Protein AF-A0A1V4YRC0-F1 (afdb_monomer_lite)

Radius of gyration: 14.86 Å; chains: 1; bounding box: 43×15×37 Å

pLDDT: mean 83.59, std 10.66, range [50.56, 94.25]

Foldseek 3Di:
DVVVVLVVVLCCQPPPQLVVQLVVLVVQLVVCVVVVNVVSNVVSVVSNVCSVCRSVVVVVVSVD

Sequence (64 aa):
MAYSSLTMSSLLFSHIIPPILAFIGIILIATGIMDRKNRFTILGVVLFLIAGIMPFIILPFILG

Structure (mmCIF, N/CA/C/O backbone):
data_AF-A0A1V4YRC0-F1
#
_entry.id   AF-A0A1V4YRC0-F1
#
loop_
_atom_site.group_PDB
_atom_site.id
_atom_site.type_symbol
_atom_site.label_atom_id
_atom_site.label_alt_id
_atom_site.label_comp_id
_atom_site.label_asym_id
_atom_site.label_entity_id
_atom_site.label_seq_id
_atom_site.pdbx_PDB_ins_code
_atom_site.Cartn_x
_atom_site.Cartn_y
_atom_site.Cartn_z
_atom_site.occupancy
_atom_site.B_iso_or_equiv
_atom_site.auth_seq_id
_atom_site.auth_comp_id
_atom_site.auth_asym_id
_atom_site.auth_atom_id
_atom_site.pdbx_PDB_model_num
ATOM 1 N N . MET A 1 1 ? 29.775 -3.949 -14.132 1.00 50.56 1 MET A N 1
ATOM 2 C CA . MET A 1 1 ? 29.406 -3.236 -12.885 1.00 50.56 1 MET A CA 1
ATOM 3 C C . MET A 1 1 ? 27.946 -2.753 -12.850 1.00 50.56 1 MET A C 1
ATOM 5 O O . MET A 1 1 ? 27.513 -2.351 -11.785 1.00 50.56 1 MET A O 1
ATOM 9 N N . ALA A 1 2 ? 27.157 -2.843 -13.935 1.00 55.38 2 ALA A N 1
ATOM 10 C CA . ALA A 1 2 ? 25.732 -2.457 -13.930 1.00 55.38 2 ALA A CA 1
ATOM 11 C C . ALA A 1 2 ? 24.762 -3.558 -13.433 1.00 55.38 2 ALA A C 1
ATOM 13 O O . ALA A 1 2 ? 23.645 -3.274 -13.016 1.00 55.38 2 ALA A O 1
ATOM 14 N N . TYR A 1 3 ? 25.181 -4.827 -13.451 1.00 58.88 3 TYR A N 1
ATOM 15 C CA . TYR A 1 3 ? 24.324 -5.955 -13.058 1.00 58.88 3 TYR A CA 1
ATOM 16 C C . TYR A 1 3 ? 24.071 -6.012 -11.543 1.00 58.88 3 TYR A C 1
ATOM 18 O O . TYR A 1 3 ? 23.005 -6.429 -11.108 1.00 58.88 3 TYR A O 1
ATOM 26 N N . SER A 1 4 ? 25.043 -5.561 -10.742 1.00 63.81 4 SER A N 1
ATOM 27 C CA . SER A 1 4 ? 24.969 -5.550 -9.276 1.00 63.81 4 SER A CA 1
ATOM 28 C C . SER A 1 4 ? 23.998 -4.505 -8.729 1.00 63.81 4 SER A C 1
ATOM 30 O O . SER A 1 4 ? 23.401 -4.710 -7.676 1.00 63.81 4 SER A O 1
ATOM 32 N N . SER A 1 5 ? 23.823 -3.381 -9.430 1.00 66.94 5 SER A N 1
ATOM 33 C CA . SER A 1 5 ? 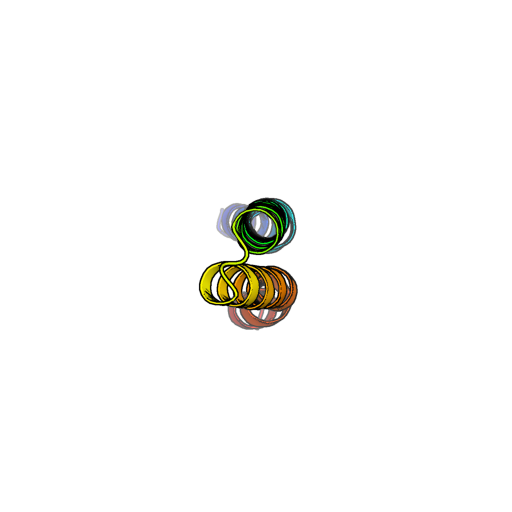22.833 -2.374 -9.044 1.00 66.94 5 SER A CA 1
ATOM 34 C C . SER A 1 5 ? 21.413 -2.858 -9.328 1.00 66.94 5 SER A C 1
ATOM 36 O O . SER A 1 5 ? 20.550 -2.689 -8.477 1.00 66.94 5 SER A O 1
ATOM 38 N N . LEU A 1 6 ? 21.183 -3.538 -10.456 1.00 72.31 6 LEU A N 1
ATOM 39 C CA . LEU A 1 6 ? 19.872 -4.097 -10.815 1.00 72.31 6 LEU A CA 1
ATOM 40 C C . LEU A 1 6 ? 19.403 -5.193 -9.847 1.00 72.31 6 LEU A C 1
ATOM 42 O O . LEU A 1 6 ? 18.244 -5.191 -9.434 1.00 72.31 6 LEU A O 1
ATOM 46 N N . THR A 1 7 ? 20.292 -6.099 -9.430 1.00 75.69 7 THR A N 1
ATOM 47 C CA . THR A 1 7 ? 19.952 -7.121 -8.426 1.00 75.69 7 THR A CA 1
ATOM 48 C C . THR A 1 7 ? 19.597 -6.497 -7.082 1.00 75.69 7 THR A C 1
ATOM 50 O O . THR A 1 7 ? 18.581 -6.876 -6.498 1.00 75.69 7 THR A O 1
ATOM 53 N N . MET A 1 8 ? 20.350 -5.489 -6.630 1.00 75.44 8 MET A N 1
ATOM 54 C CA . MET A 1 8 ? 20.010 -4.733 -5.420 1.00 75.44 8 MET A CA 1
ATOM 55 C 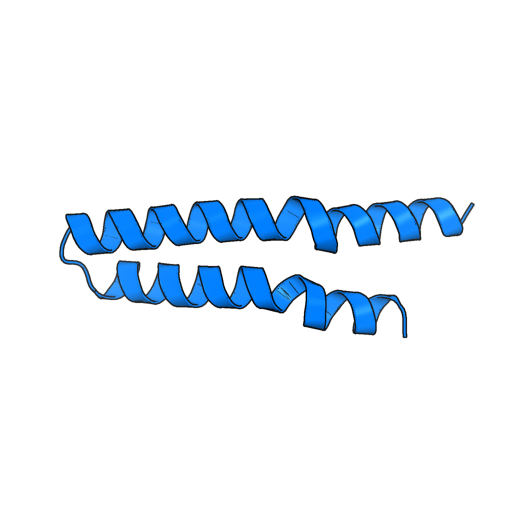C . MET A 1 8 ? 18.657 -4.022 -5.530 1.00 75.44 8 MET A C 1
ATOM 57 O O . MET A 1 8 ? 17.850 -4.105 -4.606 1.00 75.44 8 MET A O 1
ATOM 61 N N . SER A 1 9 ? 18.364 -3.380 -6.663 1.00 74.25 9 SER A N 1
ATOM 62 C CA . SER A 1 9 ? 17.063 -2.745 -6.904 1.00 74.25 9 SER A CA 1
ATOM 63 C C . SER A 1 9 ? 15.916 -3.759 -6.862 1.00 74.25 9 SER A C 1
ATOM 65 O O . SER A 1 9 ? 14.898 -3.502 -6.221 1.00 74.25 9 SER A O 1
ATOM 67 N N . SER A 1 10 ? 16.089 -4.933 -7.479 1.00 78.00 10 SER A N 1
ATOM 68 C CA . SER A 1 10 ? 15.067 -5.987 -7.475 1.00 78.00 10 SER A CA 1
ATOM 69 C C . SER A 1 10 ? 14.800 -6.538 -6.070 1.00 78.00 10 SER A C 1
ATOM 71 O O . SER A 1 10 ? 13.646 -6.730 -5.692 1.00 78.00 10 SER A O 1
ATOM 73 N N . LEU A 1 11 ? 15.849 -6.724 -5.260 1.00 80.06 11 LEU A N 1
ATOM 74 C CA . LEU A 1 11 ? 15.731 -7.219 -3.889 1.00 80.06 11 LEU A CA 1
ATOM 75 C C . LEU A 1 11 ? 15.017 -6.209 -2.993 1.00 80.06 11 LEU A C 1
ATOM 77 O O . LEU A 1 11 ? 14.124 -6.580 -2.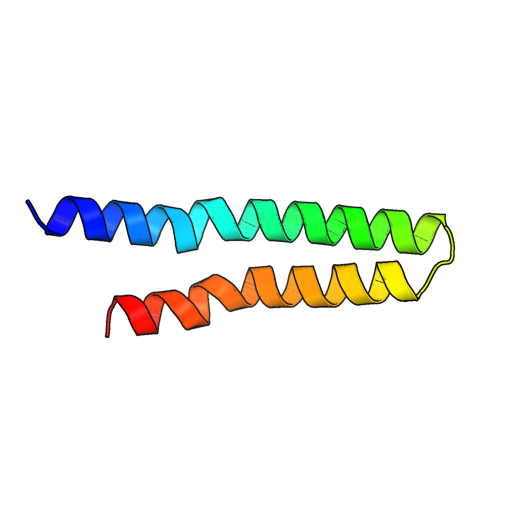230 1.00 80.06 11 LEU A O 1
ATOM 81 N N . LEU A 1 12 ? 15.358 -4.926 -3.119 1.00 80.50 12 LEU A N 1
ATOM 82 C CA . LEU A 1 12 ? 14.719 -3.865 -2.347 1.00 80.50 12 LEU A CA 1
ATOM 83 C C . LEU A 1 12 ? 13.215 -3.787 -2.636 1.00 80.50 12 LEU A C 1
ATOM 85 O O . LEU A 1 12 ? 12.415 -3.799 -1.700 1.00 80.50 12 LEU A O 1
ATOM 89 N N . PHE A 1 13 ? 12.824 -3.774 -3.911 1.00 77.56 13 PHE A N 1
ATOM 90 C CA . PHE A 1 13 ? 11.419 -3.633 -4.304 1.00 77.56 13 PHE A CA 1
ATOM 91 C C . PHE A 1 13 ? 10.597 -4.915 -4.187 1.00 77.56 13 PHE A C 1
ATOM 93 O O . PHE A 1 13 ? 9.392 -4.825 -3.980 1.00 77.56 13 PHE A O 1
ATOM 100 N N . SER A 1 14 ? 11.210 -6.093 -4.293 1.00 79.12 14 SER A N 1
ATOM 101 C CA . SER A 1 14 ? 10.481 -7.362 -4.219 1.00 79.12 14 SER A CA 1
ATOM 102 C C . SER A 1 14 ? 10.420 -7.949 -2.810 1.00 79.12 14 SER A C 1
ATOM 104 O O . SER A 1 14 ? 9.445 -8.628 -2.506 1.00 79.12 14 SER A O 1
ATOM 106 N N . HIS A 1 15 ? 11.439 -7.737 -1.970 1.00 81.12 15 HIS A N 1
ATOM 107 C CA . HIS A 1 15 ? 11.585 -8.472 -0.707 1.00 81.12 15 HIS A CA 1
ATOM 108 C C . HIS A 1 15 ? 11.665 -7.590 0.541 1.00 81.12 15 HIS A C 1
ATOM 110 O O . HIS A 1 15 ? 11.345 -8.075 1.620 1.00 81.12 15 HIS A O 1
ATOM 116 N N . ILE A 1 16 ? 12.079 -6.323 0.437 1.00 86.31 16 ILE A N 1
ATOM 117 C CA . ILE A 1 16 ? 12.299 -5.473 1.623 1.00 86.31 16 ILE A CA 1
ATOM 118 C C . ILE A 1 16 ? 11.166 -4.461 1.797 1.00 86.31 16 ILE A C 1
ATOM 120 O O . ILE A 1 16 ? 10.547 -4.399 2.858 1.00 86.31 16 ILE A O 1
ATOM 124 N N . ILE A 1 17 ? 10.858 -3.687 0.755 1.00 86.81 17 ILE A N 1
ATOM 125 C CA . ILE A 1 17 ? 9.825 -2.646 0.815 1.00 86.81 17 ILE A CA 1
ATOM 126 C C . ILE A 1 17 ? 8.420 -3.240 1.021 1.00 86.81 17 ILE A C 1
ATOM 128 O O . ILE A 1 17 ? 7.727 -2.760 1.923 1.00 86.81 17 ILE A O 1
ATOM 132 N N . PRO A 1 18 ? 7.979 -4.282 0.280 1.00 87.88 18 PRO A N 1
ATOM 133 C CA . PRO A 1 18 ? 6.604 -4.770 0.395 1.00 87.88 18 PRO A CA 1
ATOM 134 C C . PRO A 1 18 ? 6.239 -5.280 1.798 1.00 87.88 18 PRO A C 1
ATOM 136 O O . PRO A 1 18 ? 5.198 -4.864 2.307 1.00 87.88 18 PRO A O 1
ATOM 139 N N . PRO A 1 19 ? 7.069 -6.096 2.487 1.00 89.38 19 PRO A N 1
ATOM 140 C CA . PRO A 1 19 ? 6.745 -6.556 3.838 1.00 89.38 19 PRO A CA 1
ATOM 141 C C . PRO A 1 19 ? 6.678 -5.428 4.868 1.00 89.38 19 PRO A C 1
ATOM 143 O O . PRO A 1 19 ? 5.798 -5.442 5.723 1.00 89.38 19 PRO A O 1
ATOM 146 N N . ILE A 1 20 ? 7.569 -4.434 4.780 1.00 91.69 20 ILE A N 1
ATOM 147 C CA . ILE A 1 20 ? 7.566 -3.279 5.692 1.00 91.69 20 ILE A CA 1
ATOM 148 C C . ILE A 1 20 ? 6.291 -2.459 5.492 1.00 91.69 20 ILE A C 1
ATOM 150 O O . ILE A 1 20 ? 5.611 -2.107 6.456 1.00 91.69 20 ILE A O 1
ATOM 154 N N . LEU A 1 21 ? 5.936 -2.183 4.237 1.00 90.88 21 LEU A N 1
ATOM 155 C CA . LEU A 1 21 ? 4.748 -1.406 3.900 1.00 90.88 21 LEU A CA 1
ATOM 156 C C . LEU A 1 21 ? 3.461 -2.156 4.288 1.00 90.88 21 LEU A C 1
ATOM 158 O O . LEU A 1 21 ? 2.533 -1.557 4.832 1.00 90.88 21 LEU A O 1
ATOM 162 N N . ALA A 1 22 ? 3.434 -3.478 4.093 1.00 90.69 22 ALA A N 1
ATOM 163 C CA . ALA A 1 22 ? 2.349 -4.347 4.534 1.00 90.69 22 ALA A CA 1
ATOM 164 C C . ALA A 1 22 ? 2.221 -4.372 6.066 1.00 90.69 22 ALA A C 1
ATOM 166 O O . ALA A 1 22 ? 1.114 -4.271 6.592 1.00 90.69 22 ALA A O 1
ATOM 167 N N . PHE A 1 23 ? 3.340 -4.440 6.790 1.00 93.75 23 PHE A N 1
ATOM 168 C CA . PHE A 1 23 ? 3.358 -4.402 8.252 1.00 93.75 23 PHE A CA 1
ATOM 169 C C . PHE A 1 23 ? 2.794 -3.083 8.796 1.00 93.75 23 PHE A C 1
ATOM 171 O O . PHE A 1 23 ? 1.929 -3.088 9.672 1.00 93.75 23 PHE A O 1
ATOM 178 N N . ILE A 1 24 ? 3.203 -1.952 8.216 1.00 92.88 24 ILE A N 1
ATOM 179 C CA . ILE A 1 24 ? 2.659 -0.629 8.554 1.00 92.88 24 ILE A CA 1
ATOM 180 C C . ILE A 1 24 ? 1.157 -0.558 8.230 1.00 92.88 24 ILE A C 1
ATOM 182 O O . ILE A 1 24 ? 0.379 -0.037 9.030 1.00 92.88 24 ILE A O 1
ATOM 186 N N . GLY A 1 25 ? 0.732 -1.119 7.093 1.00 91.56 25 GLY A N 1
ATOM 187 C CA . GLY A 1 25 ? -0.678 -1.217 6.710 1.00 91.56 25 GLY A CA 1
ATOM 188 C C . GLY A 1 25 ? -1.511 -1.983 7.735 1.00 91.56 25 GLY A C 1
ATOM 189 O O . GLY A 1 25 ? -2.551 -1.491 8.168 1.00 91.56 25 GLY A O 1
ATOM 190 N N . ILE A 1 26 ? -1.024 -3.135 8.200 1.00 93.62 26 ILE A N 1
ATOM 191 C CA . ILE A 1 26 ? -1.690 -3.941 9.234 1.00 93.62 26 ILE A CA 1
ATOM 192 C C . ILE A 1 26 ? -1.808 -3.167 10.550 1.00 93.62 26 ILE A C 1
ATOM 194 O O . ILE A 1 26 ? -2.879 -3.170 11.156 1.00 93.62 26 ILE A O 1
ATOM 198 N N . ILE A 1 27 ? -0.754 -2.463 10.978 1.00 93.38 27 ILE A N 1
ATOM 199 C CA . ILE A 1 27 ? -0.808 -1.626 12.186 1.00 93.38 27 ILE A CA 1
ATOM 200 C C . ILE A 1 27 ? -1.871 -0.532 12.035 1.00 93.38 27 ILE A C 1
ATOM 202 O O . ILE A 1 27 ? -2.656 -0.314 12.952 1.00 93.38 27 ILE A O 1
ATOM 206 N N . LEU A 1 28 ? -1.949 0.130 10.879 1.00 91.56 28 LEU A N 1
ATOM 207 C CA . LEU A 1 28 ? -2.976 1.141 10.599 1.00 91.56 28 LEU A CA 1
ATOM 208 C C . LEU A 1 28 ? -4.396 0.566 10.628 1.00 91.56 28 LEU A C 1
ATOM 210 O O . LEU A 1 28 ? -5.301 1.208 11.166 1.00 91.56 28 LEU A O 1
ATOM 214 N N . ILE A 1 29 ? -4.590 -0.642 10.092 1.00 93.12 29 ILE A N 1
ATOM 215 C CA . ILE A 1 29 ? -5.868 -1.362 10.166 1.00 93.12 29 ILE A CA 1
ATOM 216 C C . ILE A 1 29 ? -6.227 -1.627 11.628 1.00 93.12 29 ILE A C 1
ATOM 218 O O . ILE A 1 29 ? -7.325 -1.268 12.057 1.00 93.12 29 ILE A O 1
ATOM 222 N N . ALA A 1 30 ? -5.301 -2.209 12.395 1.00 93.06 30 ALA A N 1
ATOM 223 C CA . ALA A 1 30 ? -5.506 -2.552 13.798 1.00 93.06 30 ALA A CA 1
ATOM 224 C C . ALA A 1 30 ? -5.826 -1.310 14.644 1.00 93.06 30 ALA A C 1
ATOM 226 O O . ALA A 1 30 ? -6.831 -1.291 15.354 1.00 93.06 30 ALA A O 1
ATOM 227 N N . THR A 1 31 ? -5.041 -0.243 14.497 1.00 93.44 31 THR A N 1
ATOM 228 C CA . THR A 1 31 ? -5.257 1.035 15.187 1.00 93.44 31 THR A CA 1
ATOM 229 C C . THR A 1 31 ? -6.587 1.671 14.787 1.00 93.44 31 THR A C 1
ATOM 231 O O . THR A 1 31 ? -7.333 2.130 15.646 1.00 93.44 31 THR A O 1
ATOM 234 N N . GLY A 1 32 ? -6.940 1.657 13.498 1.00 90.25 32 GLY A N 1
ATOM 235 C CA . GLY A 1 32 ? -8.213 2.201 13.024 1.00 90.25 32 GLY A CA 1
ATOM 236 C C . GLY A 1 32 ? -9.430 1.453 13.571 1.00 90.25 32 GLY A C 1
ATOM 237 O O . GLY A 1 32 ? -10.426 2.087 13.925 1.00 90.25 32 GLY A O 1
ATOM 238 N N . ILE A 1 33 ? -9.342 0.122 13.680 1.00 92.69 33 ILE A N 1
ATOM 239 C CA . ILE A 1 33 ? -10.390 -0.710 14.289 1.00 92.69 33 ILE A CA 1
ATOM 240 C C . ILE A 1 33 ? -10.489 -0.427 15.794 1.00 92.69 33 ILE A C 1
ATOM 242 O O . ILE A 1 33 ? -11.599 -0.245 16.295 1.00 92.69 33 ILE A O 1
ATOM 246 N N . MET A 1 34 ? -9.354 -0.337 16.497 1.00 93.31 34 MET A N 1
ATOM 247 C CA . MET A 1 34 ? -9.307 -0.091 17.944 1.00 93.31 34 MET A CA 1
ATOM 248 C C . MET A 1 34 ? -9.915 1.265 18.323 1.00 93.31 34 MET A C 1
ATOM 250 O O . MET A 1 34 ? -10.731 1.339 19.237 1.00 93.31 34 MET A O 1
ATOM 254 N N . ASP A 1 35 ? -9.598 2.317 17.566 1.00 91.56 35 ASP A N 1
ATOM 255 C CA . ASP A 1 35 ? -10.131 3.668 17.780 1.00 91.56 35 ASP A CA 1
ATOM 256 C C . ASP A 1 35 ? -11.526 3.888 17.161 1.00 91.56 35 ASP A C 1
ATOM 258 O O . ASP A 1 35 ? -12.039 5.011 17.163 1.00 91.56 35 ASP A O 1
ATOM 262 N N . ARG A 1 36 ? -12.154 2.850 16.580 1.00 89.19 36 ARG A N 1
ATOM 263 C CA . ARG A 1 36 ? -13.427 2.953 15.832 1.00 89.19 36 ARG A CA 1
ATOM 264 C C . ARG A 1 36 ? -13.404 4.026 14.728 1.00 89.19 36 ARG A C 1
ATOM 266 O O . ARG A 1 36 ? -14.442 4.538 14.300 1.00 89.19 36 ARG A O 1
ATOM 273 N N . LYS A 1 37 ? -12.213 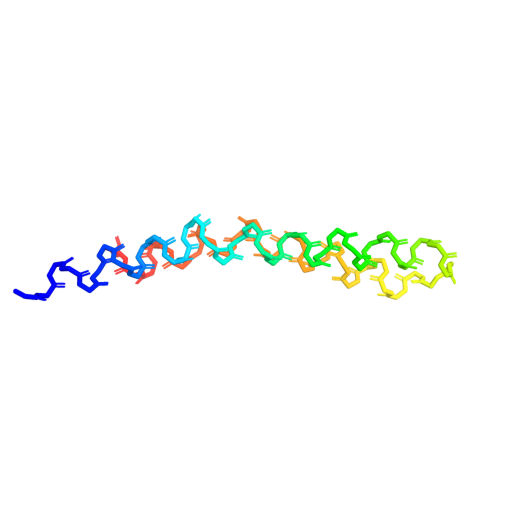4.379 14.243 1.00 89.06 37 LYS A N 1
ATOM 274 C CA . LYS A 1 37 ? -12.004 5.397 13.217 1.00 89.06 37 LYS A CA 1
ATOM 275 C C . LYS A 1 37 ? -11.846 4.726 11.862 1.00 89.06 37 LYS A C 1
ATOM 277 O O . LYS A 1 37 ? -10.735 4.508 11.379 1.00 89.06 37 LYS A O 1
ATOM 282 N N . ASN A 1 38 ? -12.981 4.542 11.191 1.00 87.75 38 ASN A N 1
ATOM 283 C CA . ASN A 1 38 ? -13.064 3.918 9.866 1.00 87.75 3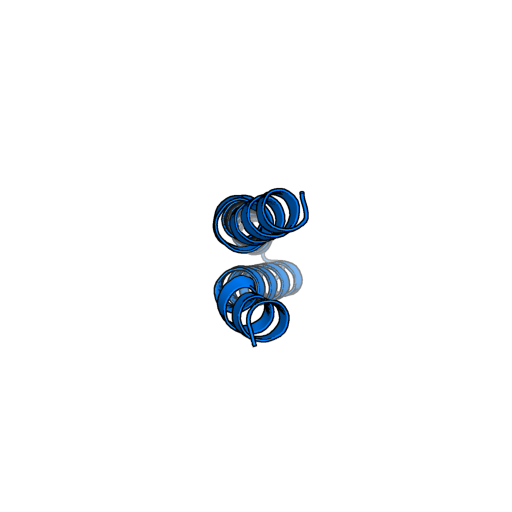8 ASN A CA 1
ATOM 284 C C . ASN A 1 38 ? -12.105 4.536 8.832 1.00 87.75 38 ASN A C 1
ATOM 286 O O . ASN A 1 38 ? -11.624 3.837 7.948 1.00 87.75 38 ASN A O 1
ATOM 290 N N . ARG A 1 39 ? -11.781 5.833 8.953 1.00 89.12 39 ARG A N 1
ATOM 291 C CA . ARG A 1 39 ? -10.820 6.512 8.064 1.00 89.12 39 ARG A CA 1
ATOM 292 C C . ARG A 1 39 ? -9.425 5.878 8.117 1.00 89.12 39 ARG A C 1
ATOM 294 O O . ARG A 1 39 ? -8.820 5.681 7.071 1.00 89.12 39 ARG A O 1
ATOM 301 N N . PHE A 1 40 ? -8.932 5.537 9.308 1.00 86.56 40 PHE A N 1
ATOM 302 C CA . PHE A 1 40 ? -7.614 4.914 9.467 1.00 86.56 40 PHE A CA 1
ATOM 303 C C . PHE A 1 40 ? -7.627 3.447 9.042 1.00 86.56 40 PHE A C 1
ATOM 305 O O . PHE A 1 40 ? -6.677 2.994 8.411 1.00 86.56 40 PHE A O 1
ATOM 312 N N . THR A 1 41 ? -8.733 2.737 9.283 1.00 89.38 41 THR A N 1
ATOM 313 C CA . THR A 1 41 ? -8.913 1.364 8.796 1.00 89.38 41 THR A CA 1
ATOM 314 C C . THR A 1 41 ? -8.859 1.307 7.271 1.00 89.38 41 THR A C 1
ATOM 316 O O . THR A 1 41 ? -8.122 0.499 6.716 1.00 89.38 41 THR A O 1
ATOM 319 N N . ILE A 1 42 ? -9.583 2.199 6.586 1.00 92.50 42 ILE A N 1
ATOM 320 C CA . ILE A 1 42 ? -9.594 2.270 5.118 1.00 92.50 42 ILE A CA 1
ATOM 321 C C . ILE A 1 42 ? -8.205 2.630 4.582 1.00 92.50 42 ILE A C 1
ATOM 323 O O . ILE A 1 42 ? -7.736 1.984 3.649 1.00 92.50 42 ILE A O 1
ATOM 327 N N . LEU A 1 43 ? -7.519 3.606 5.189 1.00 92.25 43 LEU A N 1
ATOM 328 C CA . LEU A 1 43 ? -6.148 3.958 4.803 1.00 92.25 43 LEU A CA 1
ATOM 329 C C . LEU A 1 43 ? -5.191 2.772 4.952 1.00 92.25 43 LEU A C 1
ATOM 331 O O . LEU A 1 43 ? -4.399 2.525 4.049 1.00 92.25 43 LEU A O 1
ATOM 335 N N . GLY A 1 44 ? -5.291 2.014 6.045 1.00 90.69 44 GLY A N 1
ATOM 336 C CA . GLY A 1 44 ? -4.485 0.814 6.256 1.00 90.69 44 GLY A CA 1
ATOM 337 C C . GLY A 1 44 ? -4.768 -0.287 5.230 1.00 90.69 44 GLY A C 1
ATOM 338 O O . GLY A 1 44 ? -3.827 -0.866 4.695 1.00 90.69 44 GLY A O 1
ATOM 339 N N . VAL A 1 45 ? -6.040 -0.532 4.892 1.00 93.06 45 VAL A N 1
ATOM 340 C CA . VAL A 1 45 ? -6.434 -1.511 3.857 1.00 93.06 45 VAL A CA 1
ATOM 341 C C . VAL A 1 45 ? -5.900 -1.110 2.484 1.00 93.06 45 VAL A C 1
ATOM 343 O O . VAL A 1 45 ? -5.321 -1.937 1.781 1.00 93.06 45 VAL A O 1
ATOM 346 N N . VAL A 1 46 ? -6.053 0.161 2.107 1.00 94.25 46 VAL A N 1
ATOM 347 C CA . VAL A 1 46 ? -5.539 0.682 0.834 1.00 94.25 46 VAL A CA 1
ATOM 348 C C . VAL A 1 46 ? -4.014 0.585 0.794 1.00 94.25 46 VAL A C 1
ATOM 350 O O . VAL A 1 46 ? -3.463 0.102 -0.191 1.00 94.25 46 VAL A O 1
ATOM 353 N N . LEU A 1 47 ? -3.328 0.971 1.874 1.00 92.00 47 LEU A N 1
ATOM 354 C CA . LEU A 1 47 ? -1.871 0.888 1.972 1.00 92.00 47 LEU A CA 1
ATOM 355 C C . LEU A 1 47 ? -1.374 -0.561 1.874 1.00 92.00 47 LEU A C 1
ATOM 357 O O . LEU A 1 47 ? -0.402 -0.824 1.173 1.00 92.00 47 LEU A O 1
ATOM 361 N N . PHE A 1 48 ? -2.059 -1.503 2.527 1.00 92.75 48 PHE A N 1
ATOM 362 C CA . PHE A 1 48 ? -1.737 -2.929 2.480 1.00 92.75 48 PHE A CA 1
ATOM 363 C C . PHE A 1 48 ? -1.899 -3.516 1.071 1.00 92.75 48 PHE A C 1
ATOM 365 O O . PHE A 1 48 ? -1.036 -4.254 0.598 1.00 92.75 48 PHE A O 1
ATOM 372 N N . LEU A 1 49 ? -2.971 -3.150 0.363 1.00 92.69 49 LEU A N 1
ATOM 373 C CA . LEU A 1 49 ? -3.177 -3.578 -1.021 1.00 92.69 49 LEU A CA 1
ATOM 374 C C . LEU A 1 49 ? -2.126 -2.982 -1.961 1.00 92.69 49 LEU A C 1
ATOM 376 O O . LEU A 1 49 ? -1.554 -3.706 -2.772 1.00 92.69 49 LEU A O 1
ATOM 380 N N . ILE A 1 50 ? -1.821 -1.688 -1.822 1.00 90.69 50 ILE A N 1
ATOM 381 C CA . ILE A 1 50 ? -0.770 -1.034 -2.612 1.00 90.69 50 ILE A CA 1
ATOM 382 C C . ILE A 1 50 ? 0.583 -1.687 -2.338 1.00 90.69 50 ILE A C 1
ATOM 384 O O . ILE A 1 50 ? 1.310 -1.945 -3.289 1.00 90.69 50 ILE A O 1
ATOM 388 N N . ALA A 1 51 ? 0.902 -2.013 -1.083 1.00 88.38 51 ALA A N 1
ATOM 389 C CA . ALA A 1 51 ? 2.126 -2.720 -0.711 1.00 88.38 51 ALA A CA 1
ATOM 390 C C . ALA A 1 51 ? 2.264 -4.070 -1.427 1.00 88.38 51 ALA A C 1
ATOM 392 O O . ALA A 1 51 ? 3.333 -4.384 -1.946 1.00 88.38 51 ALA A O 1
ATOM 393 N N . GLY A 1 52 ? 1.179 -4.849 -1.478 1.00 86.06 52 GLY A N 1
ATOM 394 C CA . GLY A 1 52 ? 1.161 -6.152 -2.142 1.00 86.06 52 GLY A CA 1
ATOM 395 C C . GLY A 1 52 ? 1.248 -6.059 -3.665 1.00 86.06 52 GLY A C 1
ATOM 396 O O . GLY A 1 52 ? 1.881 -6.901 -4.291 1.00 86.06 52 GLY A O 1
ATOM 397 N N . ILE A 1 53 ? 0.651 -5.026 -4.263 1.00 87.56 53 ILE A N 1
ATOM 398 C CA . ILE A 1 53 ? 0.622 -4.822 -5.719 1.00 87.56 53 ILE A CA 1
ATOM 399 C C . ILE A 1 53 ? 1.895 -4.108 -6.219 1.00 87.56 53 ILE A C 1
ATOM 401 O O . ILE A 1 53 ? 2.310 -4.308 -7.360 1.00 87.56 53 ILE A O 1
ATOM 405 N N . MET A 1 54 ? 2.558 -3.328 -5.357 1.00 85.44 54 MET A N 1
ATOM 406 C CA . MET A 1 54 ? 3.790 -2.574 -5.624 1.00 85.44 54 MET A CA 1
ATOM 407 C C . MET A 1 54 ? 4.853 -3.368 -6.405 1.00 85.44 54 MET A C 1
ATOM 409 O O . MET A 1 54 ? 5.279 -2.890 -7.460 1.00 85.44 54 MET A O 1
ATOM 413 N N . PRO A 1 55 ? 5.282 -4.568 -5.955 1.00 82.19 55 PRO A N 1
ATOM 414 C CA . PRO A 1 55 ? 6.328 -5.313 -6.646 1.00 82.19 55 PRO A CA 1
ATOM 415 C C . PRO A 1 55 ? 5.882 -5.754 -8.040 1.00 82.19 55 PRO A C 1
ATOM 417 O O . PRO A 1 55 ? 6.686 -5.716 -8.962 1.00 82.19 55 PRO A O 1
ATOM 420 N N . PHE A 1 56 ? 4.605 -6.093 -8.232 1.00 81.69 56 PHE A N 1
ATOM 421 C CA . PHE A 1 56 ? 4.081 -6.548 -9.522 1.00 81.69 56 PHE A CA 1
ATOM 422 C C . PHE A 1 56 ? 3.943 -5.432 -10.556 1.00 81.69 56 PHE A C 1
ATOM 424 O O . PHE A 1 56 ? 3.939 -5.727 -11.743 1.00 81.69 56 PHE A O 1
ATOM 431 N N . ILE A 1 57 ? 3.838 -4.169 -10.137 1.00 82.31 57 ILE A N 1
ATOM 432 C CA . ILE A 1 57 ? 3.825 -3.023 -11.060 1.00 82.31 57 ILE A CA 1
ATOM 433 C C . ILE A 1 57 ? 5.254 -2.563 -11.360 1.00 82.31 57 ILE A C 1
ATOM 435 O O . ILE A 1 57 ? 5.582 -2.242 -12.499 1.00 82.31 57 ILE A O 1
ATOM 439 N N . ILE A 1 58 ? 6.116 -2.525 -10.343 1.00 76.81 58 ILE A N 1
ATOM 440 C CA . ILE A 1 58 ? 7.428 -1.878 -10.444 1.00 76.81 58 ILE A CA 1
ATOM 441 C C . ILE A 1 58 ? 8.491 -2.808 -11.030 1.00 76.81 58 ILE A C 1
ATOM 443 O O . ILE A 1 58 ? 9.306 -2.343 -11.823 1.00 76.81 58 ILE A O 1
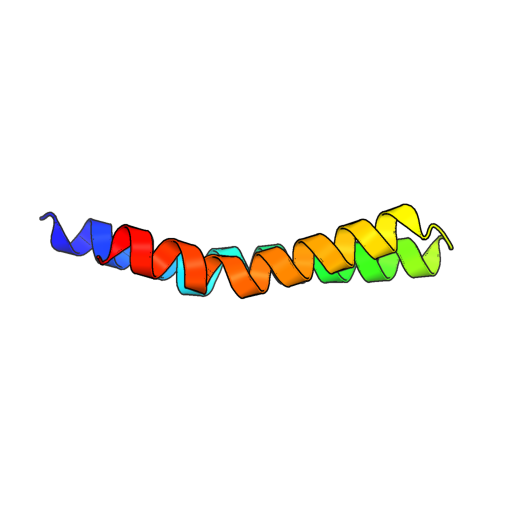ATOM 447 N N . LEU A 1 59 ? 8.492 -4.106 -10.697 1.00 72.62 59 LEU A N 1
ATOM 448 C CA . LEU A 1 59 ? 9.443 -5.048 -11.303 1.00 72.62 59 LEU A CA 1
ATOM 449 C C . LEU A 1 59 ? 9.340 -5.103 -12.831 1.00 72.62 59 LEU A C 1
ATOM 451 O O . LEU A 1 59 ? 10.394 -4.985 -13.448 1.00 72.62 59 LEU A O 1
ATOM 455 N N . PRO A 1 60 ? 8.157 -5.252 -13.463 1.00 77.00 60 PRO A N 1
ATOM 456 C CA . PRO A 1 60 ? 8.082 -5.263 -14.924 1.00 77.00 60 PRO A CA 1
ATOM 457 C C . PRO A 1 60 ? 8.499 -3.922 -15.530 1.00 77.00 60 PRO A C 1
ATOM 459 O O . PRO A 1 60 ? 9.200 -3.909 -16.527 1.00 77.00 60 PRO A O 1
ATOM 462 N N . PHE A 1 61 ? 8.201 -2.789 -14.887 1.00 73.94 61 PHE A N 1
ATOM 463 C CA . PHE A 1 61 ? 8.698 -1.488 -15.354 1.00 73.94 61 PHE A CA 1
ATOM 464 C C . PHE A 1 61 ? 10.230 -1.357 -15.299 1.00 73.94 61 PHE A C 1
ATOM 466 O O . PHE A 1 61 ? 10.811 -0.650 -16.118 1.00 73.94 61 PHE A O 1
ATOM 473 N N . ILE A 1 62 ? 10.884 -2.001 -14.327 1.00 70.31 62 ILE A N 1
ATOM 474 C CA . ILE A 1 62 ? 12.347 -1.986 -14.172 1.00 70.31 62 ILE A CA 1
ATOM 475 C C . ILE A 1 62 ? 13.025 -3.034 -15.068 1.00 70.31 62 ILE A C 1
ATOM 477 O O . ILE A 1 62 ? 14.147 -2.807 -15.521 1.00 70.31 62 ILE A O 1
ATOM 481 N N . LEU A 1 63 ? 12.380 -4.180 -15.295 1.00 70.06 63 LEU A N 1
ATOM 482 C CA . LEU A 1 63 ? 12.942 -5.312 -16.036 1.00 70.06 63 LEU A CA 1
ATOM 483 C C . LEU A 1 63 ? 12.611 -5.293 -17.538 1.00 70.06 63 LEU A C 1
ATOM 485 O O . LEU A 1 63 ? 13.381 -5.878 -18.299 1.00 70.06 63 LEU A O 1
ATOM 489 N N . GLY A 1 64 ? 11.558 -4.581 -17.957 1.00 55.78 64 GLY A N 1
ATOM 490 C CA . GLY A 1 64 ? 11.073 -4.533 -19.342 1.00 55.78 64 GLY A CA 1
ATOM 491 C C . GLY A 1 64 ? 9.905 -5.477 -19.579 1.00 55.78 64 GLY A C 1
ATOM 492 O O . GLY A 1 64 ? 10.129 -6.706 -19.530 1.00 55.78 64 GLY A O 1
#

Secondary structure (DSSP, 8-state):
--HHHHHHHHHIIIIIHHHHHHHHHHHHHHHHHHTT-HHHHHHHHHHHHHHHHHHHHHHHHHH-